Protein AF-W9S8F7-F1 (afdb_monomer_lite)

Sequence (89 aa):
MSLFSALLYFLIILPFSLVSSQTNVTQTFIIRLQNSLKPSEYSNVVDWYSSTLRSLSTLRAPNYDDNMMVHVYNTVFQGFSAKLSGEQA

Organism: NCBI:txid981085

Structure (mmCIF, N/CA/C/O backbone):
data_AF-W9S8F7-F1
#
_entry.id   AF-W9S8F7-F1
#
loop_
_atom_site.group_PDB
_atom_site.id
_atom_site.type_symbol
_atom_site.label_atom_id
_atom_site.label_alt_id
_atom_site.label_comp_id
_atom_site.label_asym_id
_atom_site.label_entity_id
_atom_site.label_seq_id
_atom_site.pdbx_PDB_ins_code
_atom_site.Cartn_x
_atom_site.Cartn_y
_atom_site.Cartn_z
_atom_site.occupancy
_atom_site.B_iso_or_equiv
_atom_site.auth_seq_id
_atom_site.auth_comp_id
_atom_site.auth_asym_id
_atom_site.auth_atom_id
_atom_site.pdbx_PDB_model_num
ATOM 1 N N . MET A 1 1 ? -28.473 33.766 42.863 1.00 62.34 1 MET A N 1
ATOM 2 C CA . MET A 1 1 ? -27.257 32.952 43.111 1.00 62.34 1 MET A CA 1
ATOM 3 C C . MET A 1 1 ? -27.250 31.633 42.329 1.00 62.34 1 MET A C 1
ATOM 5 O O . MET A 1 1 ? -26.185 31.225 41.895 1.00 62.34 1 MET A O 1
ATOM 9 N N . SER A 1 2 ? -28.411 31.012 42.069 1.00 74.44 2 SER A N 1
ATOM 10 C CA . SER A 1 2 ? -28.526 29.756 41.297 1.00 74.44 2 SER A CA 1
ATOM 11 C C . SER A 1 2 ? -28.065 29.858 39.824 1.00 74.44 2 SER A C 1
ATOM 13 O O . SER A 1 2 ? -27.228 29.073 39.394 1.00 74.44 2 SER A O 1
ATOM 15 N N . LEU A 1 3 ? -28.504 30.880 39.075 1.00 77.06 3 LEU A N 1
ATOM 16 C CA . LEU A 1 3 ? -28.140 31.064 37.654 1.00 77.06 3 LEU A CA 1
ATOM 17 C C . LEU A 1 3 ? -26.636 31.277 37.417 1.00 77.06 3 LEU A C 1
ATOM 19 O O . LEU A 1 3 ? -26.072 30.717 36.483 1.00 77.06 3 LEU A O 1
ATOM 23 N N . PHE A 1 4 ? -25.978 32.056 38.279 1.00 82.38 4 PHE A N 1
ATOM 24 C CA . PHE A 1 4 ? -24.539 32.316 38.171 1.00 82.38 4 PHE A CA 1
ATOM 25 C C . PHE A 1 4 ? -23.713 31.056 38.468 1.00 82.38 4 PHE A C 1
ATOM 27 O O . PHE A 1 4 ? -22.724 30.787 37.795 1.00 82.38 4 PHE A O 1
ATOM 34 N N . SER A 1 5 ? -24.161 30.243 39.431 1.00 83.00 5 SER A N 1
ATOM 35 C CA . SER A 1 5 ? -23.546 28.949 39.733 1.00 83.00 5 SER A CA 1
ATOM 36 C C . SER A 1 5 ? -23.718 27.957 38.577 1.00 83.00 5 SER A C 1
ATOM 38 O O . SER A 1 5 ? -22.746 27.320 38.185 1.00 83.00 5 SER A O 1
ATOM 40 N N . ALA A 1 6 ? -24.905 27.890 37.965 1.00 83.94 6 ALA A N 1
ATOM 41 C CA . ALA A 1 6 ? -25.154 27.046 36.795 1.00 83.94 6 ALA A CA 1
ATOM 42 C C . ALA A 1 6 ? -24.285 27.439 35.586 1.00 83.94 6 ALA A C 1
ATOM 44 O O . ALA A 1 6 ? -23.739 26.565 34.915 1.00 83.94 6 ALA A O 1
ATOM 45 N N . LEU A 1 7 ? -24.101 28.743 35.342 1.00 84.81 7 LEU A N 1
ATOM 46 C CA . LEU A 1 7 ? -23.229 29.245 34.275 1.00 84.81 7 LEU A CA 1
ATOM 47 C C . LEU A 1 7 ? -21.761 28.849 34.505 1.00 84.81 7 LEU A C 1
ATOM 49 O O . LEU A 1 7 ? -21.064 28.463 33.570 1.00 84.81 7 LEU A O 1
ATOM 53 N N . LEU A 1 8 ? -21.304 28.913 35.758 1.00 86.12 8 LEU A N 1
ATOM 54 C CA . LEU A 1 8 ? -19.936 28.568 36.139 1.00 86.12 8 LEU A CA 1
ATOM 55 C C . LEU A 1 8 ? -19.674 27.058 36.027 1.00 86.12 8 LEU A C 1
ATOM 57 O O . LEU A 1 8 ? -18.616 26.654 35.549 1.00 86.12 8 LEU A O 1
ATOM 61 N N . TYR A 1 9 ? -20.664 26.230 36.374 1.00 83.44 9 TYR A N 1
ATOM 62 C CA . TYR A 1 9 ? -20.626 24.789 36.111 1.00 83.44 9 TYR A CA 1
ATOM 63 C C . TYR A 1 9 ? -20.594 24.489 34.610 1.00 83.44 9 TYR A C 1
ATOM 65 O O . TYR A 1 9 ? -19.775 23.688 34.171 1.00 83.44 9 TYR A O 1
ATOM 73 N N . PHE A 1 10 ? -21.418 25.160 33.802 1.00 81.50 10 PHE A N 1
ATOM 74 C CA . PHE A 1 10 ? -21.426 24.969 32.349 1.00 81.50 10 PHE A CA 1
ATOM 75 C C . PHE A 1 10 ? -20.063 25.292 31.715 1.00 81.50 10 PHE A C 1
ATOM 77 O O . PHE A 1 10 ? -19.557 24.506 30.917 1.00 81.50 10 PHE A O 1
ATOM 84 N N . LEU A 1 11 ? -19.427 26.392 32.133 1.00 82.69 11 LEU A N 1
ATOM 85 C CA . LEU A 1 11 ? -18.084 26.792 31.690 1.00 82.69 11 LEU A CA 1
ATOM 86 C C . LEU A 1 11 ? -16.992 25.777 32.061 1.00 82.69 11 LEU A C 1
ATOM 88 O O . LEU A 1 11 ? -16.053 25.591 31.292 1.00 82.69 11 LEU A O 1
ATOM 92 N N . ILE A 1 12 ? -17.124 25.106 33.209 1.00 81.69 12 ILE A N 1
ATOM 93 C CA . ILE A 1 12 ? -16.184 24.069 33.661 1.00 81.69 12 ILE A CA 1
ATOM 94 C C . ILE A 1 12 ? -16.358 22.748 32.901 1.00 81.69 12 ILE A C 1
ATOM 96 O O . ILE A 1 12 ? -15.372 22.054 32.669 1.00 81.69 12 ILE A O 1
ATOM 100 N N . ILE A 1 13 ? -17.584 22.391 32.504 1.00 78.06 13 ILE A N 1
ATOM 101 C CA . ILE A 1 13 ? -17.877 21.092 31.873 1.00 78.06 13 ILE A CA 1
ATOM 102 C C . ILE A 1 13 ? -17.678 21.143 30.345 1.00 78.06 13 ILE A C 1
ATOM 104 O O . ILE A 1 13 ? -17.301 20.138 29.743 1.00 78.06 13 ILE A O 1
ATOM 108 N N . LEU A 1 14 ? -17.853 22.315 29.718 1.00 73.50 14 LEU A N 1
ATOM 109 C CA . LEU A 1 14 ? -17.709 22.518 28.269 1.00 73.50 14 LEU A CA 1
ATOM 110 C C . LEU A 1 14 ? -16.381 22.006 27.657 1.00 73.50 14 LEU A C 1
ATOM 112 O O . LEU A 1 14 ? -16.443 21.352 26.613 1.00 73.50 14 LEU A O 1
ATOM 116 N N . PRO A 1 15 ? -15.187 22.237 28.247 1.00 72.62 15 PRO A N 1
ATOM 117 C CA . PRO A 1 15 ? -13.935 21.778 27.641 1.00 72.62 15 PRO A CA 1
ATOM 118 C C . PRO A 1 15 ? -13.767 20.251 27.662 1.00 72.62 15 PRO A C 1
ATOM 120 O O . PRO A 1 15 ? -13.048 19.713 26.823 1.00 72.62 15 PRO A O 1
ATOM 123 N N . PHE A 1 16 ? -14.445 19.531 28.564 1.00 65.88 16 PHE A N 1
ATOM 124 C CA . PHE A 1 16 ? -14.344 18.069 28.645 1.00 65.88 16 PHE A CA 1
ATOM 125 C C . PHE A 1 16 ? -15.147 17.350 27.554 1.00 65.88 16 PHE A C 1
ATOM 127 O O . PHE A 1 16 ? -14.824 16.219 27.200 1.00 65.88 16 PHE A O 1
ATOM 134 N N . SER A 1 17 ? -16.170 17.995 26.987 1.00 66.38 17 SER A N 1
ATOM 135 C CA . SER A 1 17 ? -17.027 17.394 25.953 1.00 66.38 17 SER A CA 1
ATOM 136 C C . SER A 1 17 ? -16.419 17.423 24.544 1.00 66.38 17 SER A C 1
ATOM 138 O O . SER A 1 17 ? -16.952 16.788 23.640 1.00 66.38 17 SER A O 1
ATOM 140 N N . LEU A 1 18 ? -15.315 18.152 24.344 1.00 63.03 18 LEU A N 1
ATOM 141 C CA . LEU A 1 18 ? -14.691 18.368 23.031 1.00 63.03 18 LEU A CA 1
ATOM 142 C C . LEU A 1 18 ? -13.546 17.400 22.706 1.00 63.03 18 LEU A C 1
ATOM 144 O O . LEU A 1 18 ? -12.936 17.514 21.642 1.00 63.03 18 LEU A O 1
ATOM 148 N N . VAL A 1 19 ? -13.265 16.421 23.570 1.00 63.66 19 VAL A N 1
ATOM 149 C CA . VAL A 1 19 ? -12.315 15.351 23.245 1.00 63.66 19 VAL A CA 1
ATOM 150 C C . VAL A 1 19 ? -12.967 14.410 22.232 1.00 63.66 19 VAL A C 1
ATOM 152 O O . VAL A 1 19 ? -13.592 13.408 22.570 1.00 63.66 19 VAL A O 1
ATOM 155 N N . SER A 1 20 ? -12.827 14.754 20.953 1.00 62.22 20 SER A N 1
ATOM 156 C CA . SER A 1 20 ? -13.045 13.817 19.860 1.00 62.22 20 SER A CA 1
ATOM 157 C C . SER A 1 20 ? -11.924 12.783 19.913 1.00 62.22 20 SER A C 1
ATOM 159 O O . SER A 1 20 ? -10.755 13.101 19.687 1.00 62.22 20 SER A O 1
ATOM 161 N N . SER A 1 21 ? -12.270 11.538 20.240 1.00 57.50 21 SER A N 1
ATOM 162 C CA . SER A 1 21 ? -11.378 10.418 19.970 1.00 57.50 21 SER A CA 1
ATOM 163 C C . SER A 1 21 ? -11.299 10.291 18.452 1.00 57.50 21 SER A C 1
ATOM 165 O O . SER A 1 21 ? -12.227 9.784 17.822 1.00 57.50 21 SER A O 1
ATOM 167 N N . GLN A 1 22 ? -10.220 10.798 17.849 1.00 60.03 22 GLN A N 1
ATOM 168 C CA . GLN A 1 22 ? -9.847 10.394 16.499 1.00 60.03 22 GLN A CA 1
ATOM 169 C C . GLN A 1 22 ? -9.477 8.917 16.584 1.00 60.03 22 GLN A C 1
ATOM 171 O O . GLN A 1 22 ? -8.322 8.546 16.789 1.00 60.03 22 GLN A O 1
ATOM 176 N N . THR A 1 23 ? -10.489 8.057 16.500 1.00 58.62 23 THR A N 1
ATOM 177 C CA . THR A 1 23 ? -10.272 6.642 16.261 1.00 58.62 23 THR A CA 1
ATOM 178 C C . THR A 1 23 ? -9.505 6.574 14.955 1.00 58.62 23 THR A C 1
ATOM 180 O O . THR A 1 23 ? -9.992 7.037 13.924 1.00 58.62 23 THR A O 1
ATOM 183 N N . ASN A 1 24 ? -8.280 6.068 15.031 1.00 64.88 24 ASN A N 1
ATOM 184 C CA . ASN A 1 24 ? -7.347 5.947 13.923 1.00 64.88 24 ASN A CA 1
ATOM 185 C C . ASN A 1 24 ? -7.832 4.809 13.002 1.00 64.88 24 ASN A C 1
ATOM 187 O O . ASN A 1 24 ? -7.229 3.743 12.911 1.00 64.88 24 ASN A O 1
ATOM 191 N N . VAL A 1 25 ? -9.033 4.973 12.435 1.00 76.81 25 VAL A N 1
ATOM 192 C CA . VAL A 1 25 ? -9.708 3.939 11.655 1.00 76.81 25 VAL A CA 1
ATOM 193 C C . VAL A 1 25 ? -8.958 3.807 10.347 1.00 76.81 25 VAL A C 1
ATOM 195 O O . VAL A 1 25 ? -8.862 4.752 9.564 1.00 76.81 25 VAL A O 1
ATOM 198 N N . THR A 1 26 ? -8.426 2.617 10.113 1.00 81.31 26 THR A N 1
ATOM 199 C CA . THR A 1 26 ? -7.803 2.280 8.844 1.00 81.31 26 THR A CA 1
ATOM 200 C C . THR A 1 26 ? -8.885 2.121 7.779 1.00 81.31 26 THR A C 1
ATOM 202 O O . THR A 1 26 ? -9.801 1.310 7.921 1.00 81.31 26 THR A O 1
ATOM 205 N N . GLN A 1 27 ? -8.780 2.888 6.701 1.00 87.19 27 GLN A N 1
ATOM 206 C CA . GLN A 1 27 ? -9.661 2.825 5.538 1.00 87.19 27 GLN A CA 1
ATOM 207 C C . GLN A 1 27 ? -8.846 2.440 4.301 1.00 87.19 27 GLN A C 1
ATOM 209 O O . GLN A 1 27 ? -7.622 2.532 4.286 1.00 87.19 27 GLN A O 1
ATOM 214 N N . THR A 1 28 ? -9.514 1.954 3.256 1.00 90.38 28 THR A N 1
ATOM 215 C CA . THR A 1 28 ? -8.832 1.635 1.994 1.00 90.38 28 THR A CA 1
ATOM 216 C C . THR A 1 28 ? -8.831 2.866 1.101 1.00 90.38 28 THR A C 1
ATOM 218 O O . THR A 1 28 ? -9.892 3.344 0.705 1.00 90.38 28 THR A O 1
ATOM 221 N N . PHE A 1 29 ? -7.642 3.357 0.773 1.00 89.94 29 PHE A N 1
ATOM 222 C CA . PHE A 1 29 ? -7.426 4.490 -0.119 1.00 89.94 29 PHE A CA 1
ATOM 223 C C . PHE A 1 29 ? -6.866 4.007 -1.449 1.00 89.94 29 PHE A C 1
ATOM 225 O O . PHE A 1 29 ? -6.153 3.007 -1.490 1.00 89.94 29 PHE A O 1
ATOM 232 N N . ILE A 1 30 ? -7.175 4.720 -2.532 1.00 91.69 30 ILE A N 1
ATOM 233 C CA . ILE A 1 30 ? -6.569 4.507 -3.849 1.00 91.69 30 ILE A CA 1
ATOM 234 C C . ILE A 1 30 ? -5.535 5.608 -4.059 1.00 91.69 30 ILE A C 1
ATOM 236 O O . ILE A 1 30 ? -5.890 6.776 -4.211 1.00 91.69 30 ILE A O 1
ATOM 240 N N . ILE A 1 31 ? -4.262 5.229 -4.095 1.00 89.62 31 ILE A N 1
ATOM 241 C CA . ILE A 1 31 ? -3.150 6.132 -4.367 1.00 89.62 31 ILE A CA 1
ATOM 242 C C . ILE A 1 31 ? -2.819 6.043 -5.854 1.00 89.62 31 ILE A C 1
ATOM 244 O O . ILE A 1 31 ? -2.469 4.983 -6.377 1.00 89.62 31 ILE A O 1
ATOM 248 N N . ARG A 1 32 ? -2.953 7.172 -6.554 1.00 90.00 32 ARG A N 1
ATOM 249 C CA . ARG A 1 32 ? -2.616 7.290 -7.975 1.00 90.00 32 ARG A CA 1
ATOM 250 C C . ARG A 1 32 ? -1.162 7.722 -8.119 1.00 90.00 32 ARG A C 1
ATOM 252 O O . ARG A 1 32 ? -0.771 8.748 -7.572 1.00 90.00 32 ARG A O 1
ATOM 259 N N . LEU A 1 33 ? -0.392 6.971 -8.897 1.00 87.62 33 LEU A N 1
ATOM 260 C CA . LEU A 1 33 ? 0.994 7.294 -9.226 1.00 87.62 33 LEU A CA 1
ATOM 261 C C . LEU A 1 33 ? 1.142 7.460 -10.737 1.00 87.62 33 LEU A C 1
ATOM 263 O O . LEU A 1 33 ? 0.432 6.846 -11.525 1.00 87.62 33 LEU A O 1
ATOM 267 N N . GLN A 1 34 ? 2.081 8.303 -11.147 1.00 87.94 34 GLN A N 1
ATOM 268 C CA . GLN A 1 34 ? 2.446 8.459 -12.551 1.00 87.94 34 GLN A CA 1
ATOM 269 C C . GLN A 1 34 ? 3.678 7.595 -12.837 1.00 87.94 34 GLN A C 1
ATOM 271 O O . GLN A 1 34 ? 4.764 7.919 -12.365 1.00 87.94 34 GLN A O 1
ATOM 276 N N . ASN A 1 35 ? 3.558 6.518 -13.623 1.00 83.69 35 ASN A N 1
ATOM 277 C CA . ASN A 1 35 ? 4.706 5.639 -13.919 1.00 83.69 35 ASN A CA 1
ATOM 278 C C . ASN A 1 35 ? 5.806 6.331 -14.715 1.00 83.69 35 ASN A C 1
ATOM 280 O O . ASN A 1 35 ? 6.941 5.865 -14.688 1.00 83.69 35 ASN A O 1
ATOM 284 N N . SER A 1 36 ? 5.507 7.449 -15.381 1.00 82.81 36 SER A N 1
ATOM 285 C CA . SER A 1 36 ? 6.523 8.305 -16.003 1.00 82.81 36 SER A CA 1
ATOM 286 C C . SER A 1 36 ? 7.555 8.830 -15.001 1.00 82.81 36 SER A C 1
ATOM 288 O O . SER A 1 36 ? 8.665 9.156 -15.403 1.00 82.81 36 SER A O 1
ATOM 290 N N . LEU A 1 37 ? 7.207 8.899 -13.712 1.00 86.44 37 LEU A N 1
ATOM 291 C CA . LEU A 1 37 ? 8.088 9.343 -12.633 1.00 86.44 37 LEU A CA 1
ATOM 292 C C . LEU A 1 37 ? 8.792 8.185 -11.915 1.00 86.44 37 LEU A C 1
ATOM 294 O O . LEU A 1 37 ? 9.518 8.428 -10.953 1.00 86.44 37 LEU A O 1
ATOM 298 N N . LYS A 1 38 ? 8.592 6.933 -12.353 1.00 90.81 38 LYS A N 1
ATOM 299 C CA . LYS A 1 38 ? 9.264 5.777 -11.752 1.00 90.81 38 LYS A CA 1
ATOM 300 C C . LYS A 1 38 ? 10.782 5.931 -11.924 1.00 90.81 38 LYS A C 1
ATOM 302 O O . LYS A 1 38 ? 11.247 5.940 -13.068 1.00 90.81 38 LYS A O 1
ATOM 307 N N . PRO A 1 39 ? 11.571 5.945 -10.836 1.00 88.56 39 PRO A N 1
ATOM 308 C CA . PRO A 1 39 ? 13.023 5.982 -10.942 1.00 88.56 39 PRO A CA 1
ATOM 309 C C . PRO A 1 39 ? 13.561 4.769 -11.711 1.00 88.56 39 PRO A C 1
ATOM 311 O O . PRO A 1 39 ? 12.994 3.669 -11.668 1.00 88.56 39 PRO A O 1
ATOM 314 N N . SER A 1 40 ? 14.670 4.960 -12.419 1.00 89.06 40 SER A N 1
ATOM 315 C CA . SER A 1 40 ? 15.377 3.894 -13.142 1.00 89.06 40 SER A CA 1
ATOM 316 C C . SER A 1 40 ? 15.939 2.814 -12.211 1.00 89.06 40 SER A C 1
ATOM 318 O O . SER A 1 40 ? 16.140 1.690 -12.655 1.00 89.06 40 SER A O 1
ATOM 320 N N . GLU A 1 41 ? 16.119 3.130 -10.927 1.00 90.06 41 GLU A N 1
ATOM 321 C CA . GLU A 1 41 ? 16.575 2.214 -9.872 1.00 90.06 41 GLU A CA 1
ATOM 322 C C . GLU A 1 41 ? 15.623 1.030 -9.632 1.00 90.06 41 GLU A C 1
ATOM 324 O O . GLU A 1 41 ? 16.057 -0.030 -9.189 1.00 90.06 41 GLU A O 1
ATOM 329 N N . TYR A 1 42 ? 14.333 1.178 -9.950 1.00 87.38 42 TYR A N 1
ATOM 330 C CA . TYR A 1 42 ? 13.341 0.119 -9.763 1.00 87.38 42 TYR A CA 1
ATOM 331 C C . TYR A 1 42 ? 13.134 -0.681 -11.048 1.00 87.38 42 TYR A C 1
ATOM 333 O O . TYR A 1 42 ? 12.743 -0.120 -12.077 1.00 87.38 42 TYR A O 1
ATOM 341 N N . SER A 1 43 ? 13.310 -2.002 -10.988 1.00 86.06 43 SER A N 1
ATOM 342 C CA . SER A 1 43 ? 13.049 -2.895 -12.126 1.00 86.06 43 SER A CA 1
ATOM 343 C C . SER A 1 43 ? 11.556 -3.013 -12.450 1.00 86.06 43 SER A C 1
ATOM 345 O O . SER A 1 43 ? 11.188 -3.083 -13.621 1.00 86.06 43 SER A O 1
ATOM 347 N N . ASN A 1 44 ? 10.691 -2.979 -11.431 1.00 87.31 44 ASN A N 1
ATOM 348 C CA . ASN A 1 44 ? 9.237 -3.071 -11.560 1.00 87.31 44 ASN A CA 1
ATOM 349 C C . ASN A 1 44 ? 8.540 -1.863 -10.897 1.00 87.31 44 ASN A C 1
ATOM 351 O O . ASN A 1 44 ? 9.010 -1.316 -9.901 1.00 87.31 44 ASN A O 1
ATOM 355 N N . VAL A 1 45 ? 7.388 -1.458 -11.441 1.00 87.69 45 VAL A N 1
ATOM 356 C CA . VAL A 1 45 ? 6.479 -0.479 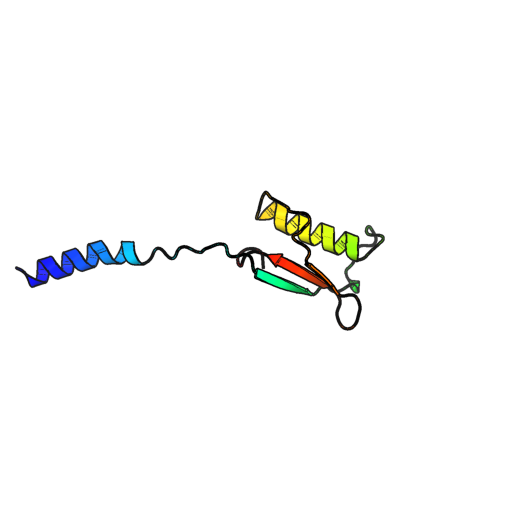-10.820 1.00 87.69 45 VAL A CA 1
ATOM 357 C C . VAL A 1 45 ? 5.943 -0.964 -9.471 1.00 87.69 45 VAL A C 1
ATOM 359 O O . VAL A 1 45 ? 5.752 -0.152 -8.575 1.00 87.69 45 VAL A O 1
ATOM 362 N N . VAL A 1 46 ? 5.750 -2.275 -9.297 1.00 87.69 46 VAL A N 1
ATOM 363 C CA . VAL A 1 46 ? 5.251 -2.864 -8.043 1.00 87.69 46 VAL A CA 1
ATOM 364 C C . VAL A 1 46 ? 6.251 -2.665 -6.903 1.00 87.69 46 VAL A C 1
ATOM 366 O O . VAL A 1 46 ? 5.853 -2.279 -5.805 1.00 87.69 46 VAL A O 1
ATOM 369 N N . ASP A 1 47 ? 7.546 -2.844 -7.172 1.00 88.44 47 ASP A N 1
ATOM 370 C CA . ASP A 1 47 ? 8.603 -2.634 -6.175 1.00 88.44 47 ASP A CA 1
ATOM 371 C C . ASP A 1 47 ? 8.691 -1.160 -5.772 1.00 88.44 47 ASP A C 1
ATOM 373 O O . ASP A 1 47 ? 8.848 -0.832 -4.596 1.00 88.44 47 ASP A O 1
ATOM 377 N N . TRP A 1 48 ? 8.515 -0.261 -6.745 1.00 90.38 48 TRP A N 1
ATOM 378 C CA . TRP A 1 48 ? 8.460 1.179 -6.502 1.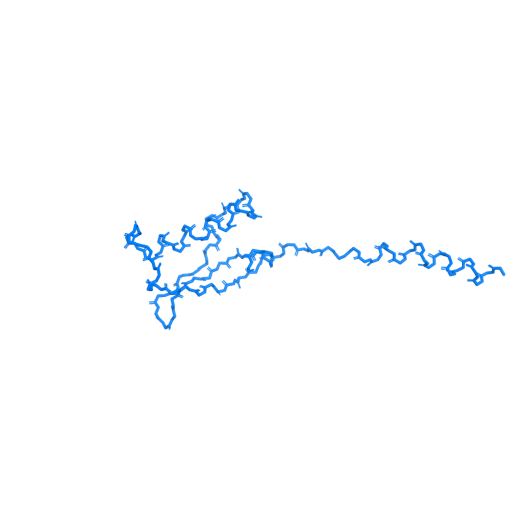00 90.38 48 TRP A CA 1
ATOM 379 C C . TRP A 1 48 ? 7.229 1.594 -5.680 1.00 90.38 48 TRP A C 1
ATOM 381 O O . TRP A 1 48 ? 7.322 2.428 -4.779 1.00 90.38 48 TRP A O 1
ATOM 391 N N . TYR A 1 49 ? 6.065 1.000 -5.942 1.00 90.50 49 TYR A N 1
ATOM 392 C CA . TYR A 1 49 ? 4.855 1.260 -5.157 1.00 90.50 49 TYR A CA 1
ATOM 393 C C . TYR A 1 49 ? 5.009 0.759 -3.722 1.00 90.50 49 TYR A C 1
ATOM 395 O O . TYR A 1 49 ? 4.671 1.472 -2.778 1.00 90.50 49 TYR A O 1
ATOM 403 N N . SER A 1 50 ? 5.584 -0.433 -3.565 1.00 88.50 50 SER A N 1
ATOM 404 C CA . SER A 1 50 ? 5.851 -1.039 -2.262 1.00 88.50 50 SER A CA 1
ATOM 405 C C . SER A 1 50 ? 6.846 -0.204 -1.456 1.00 88.50 50 SER A C 1
ATOM 407 O O . SER A 1 50 ? 6.614 0.050 -0.276 1.00 88.50 50 SER A O 1
ATOM 409 N N . SER A 1 51 ? 7.917 0.305 -2.078 1.00 88.19 51 SER A N 1
ATOM 410 C CA . SER A 1 51 ? 8.874 1.183 -1.392 1.00 88.19 51 SER A CA 1
ATOM 411 C C . SER A 1 51 ? 8.253 2.522 -0.985 1.00 88.19 51 SER A C 1
ATOM 413 O O . SER A 1 51 ? 8.513 3.007 0.119 1.00 88.19 51 SER A O 1
ATOM 415 N N . THR A 1 52 ? 7.380 3.080 -1.829 1.00 88.31 52 THR A N 1
ATOM 416 C CA . THR A 1 52 ? 6.621 4.305 -1.534 1.00 88.31 52 THR A CA 1
ATOM 417 C C . THR A 1 52 ? 5.698 4.100 -0.333 1.00 88.31 52 THR A C 1
ATOM 419 O O . THR A 1 52 ? 5.723 4.890 0.612 1.00 88.31 52 THR A O 1
ATOM 422 N N . LEU A 1 53 ? 4.931 3.005 -0.326 1.00 87.44 53 LEU A N 1
ATOM 423 C CA . LEU A 1 53 ? 4.059 2.646 0.792 1.00 87.44 53 LEU A CA 1
ATOM 424 C C . LEU A 1 53 ? 4.865 2.399 2.073 1.00 87.44 53 LEU A C 1
ATOM 426 O O . LEU A 1 53 ? 4.493 2.889 3.139 1.00 87.44 53 LEU A O 1
ATOM 430 N N . ARG A 1 54 ? 6.009 1.711 1.965 1.00 85.50 54 ARG A N 1
ATOM 431 C CA . ARG A 1 54 ? 6.885 1.439 3.106 1.00 85.50 54 ARG A CA 1
ATOM 432 C C . ARG A 1 54 ? 7.441 2.723 3.716 1.00 85.50 54 ARG A C 1
ATOM 434 O O . ARG A 1 54 ? 7.436 2.866 4.937 1.00 85.50 54 ARG A O 1
ATOM 441 N N . SER A 1 55 ? 7.867 3.675 2.886 1.00 83.88 55 SER A N 1
ATOM 442 C CA . SER A 1 55 ? 8.326 4.989 3.348 1.00 83.88 55 SER A CA 1
ATOM 443 C C . SER A 1 55 ? 7.237 5.718 4.143 1.00 83.88 55 SER A C 1
ATOM 445 O O . SER A 1 55 ? 7.499 6.190 5.252 1.00 83.88 55 SER A O 1
ATOM 447 N N . LEU A 1 56 ? 6.001 5.716 3.635 1.00 81.19 56 LEU A N 1
ATOM 448 C CA . LEU A 1 56 ? 4.850 6.324 4.304 1.00 81.19 56 LEU A CA 1
ATOM 449 C C . LEU A 1 56 ? 4.577 5.688 5.675 1.00 81.19 56 LEU A C 1
ATOM 451 O O . LEU A 1 56 ? 4.407 6.401 6.665 1.00 81.19 56 LEU A O 1
ATOM 455 N N . SER A 1 57 ? 4.600 4.355 5.754 1.00 74.12 57 SER A N 1
ATOM 456 C CA . SER A 1 57 ? 4.453 3.650 7.029 1.00 74.12 57 SER A CA 1
ATOM 457 C C . SER A 1 57 ? 5.598 3.962 7.990 1.00 74.12 57 SER A C 1
ATOM 459 O O . SER A 1 57 ? 5.327 4.383 9.103 1.00 74.12 57 SER A O 1
ATOM 461 N N . THR A 1 58 ? 6.869 3.908 7.577 1.00 67.44 58 THR A N 1
ATOM 462 C CA . THR A 1 58 ? 7.996 4.201 8.486 1.00 67.44 58 THR A CA 1
ATOM 463 C C . THR A 1 58 ? 7.958 5.609 9.084 1.00 67.44 58 THR A C 1
ATOM 465 O O . THR A 1 58 ? 8.443 5.808 10.193 1.00 67.44 58 THR A O 1
ATOM 468 N N . LEU A 1 59 ? 7.365 6.577 8.379 1.00 65.50 59 LEU A N 1
ATOM 469 C CA . LEU A 1 59 ? 7.228 7.952 8.858 1.00 65.50 59 LEU A CA 1
ATOM 470 C C . LEU A 1 59 ? 6.068 8.140 9.844 1.00 65.50 59 LEU A C 1
ATOM 472 O O . LEU A 1 59 ? 6.103 9.087 10.627 1.00 65.50 59 LEU A O 1
ATOM 476 N N . ARG A 1 60 ? 5.034 7.286 9.797 1.00 62.38 60 ARG A N 1
ATOM 477 C CA . ARG A 1 60 ? 3.759 7.559 10.484 1.00 62.38 60 ARG A CA 1
ATOM 478 C C . ARG A 1 60 ? 3.187 6.410 11.314 1.00 62.38 60 ARG A C 1
ATOM 480 O O . ARG A 1 60 ? 2.336 6.651 12.159 1.00 62.38 60 ARG A O 1
ATOM 487 N N . ALA A 1 61 ? 3.654 5.182 11.121 1.00 58.44 61 ALA A N 1
ATOM 488 C CA . ALA A 1 61 ? 3.290 4.016 11.916 1.00 58.44 61 ALA A CA 1
ATOM 489 C C . ALA A 1 61 ? 4.456 3.004 11.969 1.00 58.44 61 ALA A C 1
ATOM 491 O O . ALA A 1 61 ? 4.822 2.432 10.944 1.00 58.44 61 ALA A O 1
ATOM 492 N N . PRO A 1 62 ? 5.015 2.695 13.152 1.00 58.44 62 PRO A N 1
ATOM 493 C CA . PRO A 1 62 ? 6.143 1.764 13.276 1.00 58.44 62 PRO A CA 1
ATOM 494 C C . PRO A 1 62 ? 5.807 0.310 12.889 1.00 58.44 62 PRO A C 1
ATOM 496 O O . PRO A 1 62 ? 6.714 -0.506 12.759 1.00 58.44 62 PRO A O 1
ATOM 499 N N . ASN A 1 63 ? 4.529 -0.011 12.666 1.00 59.12 63 ASN A N 1
ATOM 500 C CA . ASN A 1 63 ? 4.063 -1.336 12.270 1.00 59.12 63 ASN A CA 1
ATOM 501 C C . ASN A 1 63 ? 3.691 -1.335 10.781 1.00 59.12 63 ASN A C 1
ATOM 503 O O . ASN A 1 63 ? 2.520 -1.202 10.428 1.00 59.12 63 ASN A O 1
ATOM 507 N N . TYR A 1 64 ? 4.694 -1.456 9.909 1.00 60.94 64 TYR A N 1
ATOM 508 C CA . TYR A 1 64 ? 4.447 -1.858 8.525 1.00 60.94 64 TYR A CA 1
ATOM 509 C C . TYR A 1 64 ? 3.966 -3.310 8.540 1.00 60.94 64 TYR A C 1
ATOM 511 O O . TYR A 1 64 ? 4.729 -4.217 8.870 1.00 60.94 64 TYR A O 1
ATOM 519 N N . ASP A 1 65 ? 2.690 -3.509 8.237 1.00 66.12 65 ASP A N 1
ATOM 520 C CA . ASP A 1 65 ? 2.124 -4.829 7.988 1.00 66.12 65 ASP A CA 1
ATOM 521 C C . ASP A 1 65 ? 2.200 -5.083 6.477 1.00 66.12 65 ASP A C 1
ATOM 523 O O . ASP A 1 65 ? 1.771 -4.238 5.688 1.00 66.12 65 ASP A O 1
ATOM 527 N N . ASP A 1 66 ? 2.730 -6.231 6.053 1.00 63.88 66 ASP A N 1
ATOM 528 C CA . ASP A 1 66 ? 2.817 -6.595 4.627 1.00 63.88 66 ASP A CA 1
ATOM 529 C C . ASP A 1 66 ? 1.423 -6.606 3.960 1.00 63.88 66 ASP A C 1
ATOM 531 O O . ASP A 1 66 ? 1.287 -6.426 2.750 1.00 63.88 66 ASP A O 1
ATOM 535 N N . ASN A 1 67 ? 0.359 -6.711 4.765 1.00 68.06 67 ASN A N 1
ATOM 536 C CA . ASN A 1 67 ? -1.039 -6.638 4.338 1.00 68.06 67 ASN A CA 1
ATOM 537 C C . ASN A 1 67 ? -1.588 -5.210 4.132 1.00 68.06 67 ASN A C 1
ATOM 539 O O . ASN A 1 67 ? -2.797 -5.031 3.936 1.00 68.06 67 ASN A O 1
ATOM 543 N N . MET A 1 68 ? -0.742 -4.179 4.201 1.00 82.69 68 MET A N 1
ATOM 544 C CA . MET A 1 68 ? -1.152 -2.790 3.981 1.00 82.69 68 MET A CA 1
ATOM 545 C C . MET A 1 68 ? -1.494 -2.528 2.509 1.00 82.69 68 MET A C 1
ATOM 547 O O . MET A 1 68 ? -2.381 -1.724 2.224 1.00 82.69 68 MET A O 1
ATOM 551 N N . MET A 1 69 ? -0.857 -3.234 1.570 1.00 88.75 69 MET A N 1
ATOM 552 C CA . MET A 1 69 ? -1.176 -3.154 0.144 1.00 88.75 69 MET A CA 1
ATOM 553 C C . MET A 1 69 ? -2.344 -4.087 -0.202 1.00 88.75 69 MET A C 1
ATOM 555 O O . MET A 1 69 ? -2.267 -5.297 -0.022 1.00 88.75 69 MET A O 1
ATOM 559 N N . VAL A 1 70 ? -3.435 -3.525 -0.722 1.00 90.94 70 VAL A N 1
ATOM 560 C CA . VAL A 1 70 ? -4.664 -4.274 -1.041 1.00 90.94 70 VAL A CA 1
ATOM 561 C C . VAL A 1 70 ? -4.693 -4.710 -2.504 1.00 90.94 70 VAL A C 1
ATOM 563 O O . VAL A 1 70 ? -5.096 -5.829 -2.809 1.00 90.94 70 VAL A O 1
ATOM 566 N N . HIS A 1 71 ? -4.307 -3.823 -3.425 1.00 90.50 71 HIS A N 1
ATOM 567 C CA . HIS A 1 71 ? -4.364 -4.108 -4.860 1.00 90.50 71 HIS A CA 1
ATOM 568 C C . HIS A 1 71 ? -3.470 -3.165 -5.664 1.00 90.50 71 HIS A C 1
ATOM 570 O O . HIS A 1 71 ? -3.348 -1.995 -5.316 1.00 90.50 71 HIS A O 1
ATOM 576 N N . VAL A 1 72 ? -2.898 -3.648 -6.767 1.00 90.62 72 VAL A N 1
ATOM 577 C CA . VAL A 1 72 ? -2.130 -2.841 -7.727 1.00 90.62 72 VAL A CA 1
ATOM 578 C C . VAL A 1 72 ? -2.952 -2.640 -8.992 1.00 90.62 72 VAL A C 1
ATOM 580 O O . VAL A 1 72 ? -3.381 -3.608 -9.612 1.00 90.62 72 VAL A O 1
ATOM 583 N N . TYR A 1 73 ? -3.097 -1.391 -9.422 1.00 90.81 73 TYR A N 1
ATOM 584 C CA . TYR A 1 73 ? -3.733 -1.024 -10.680 1.00 90.81 73 TYR A CA 1
ATOM 585 C C . TYR A 1 73 ? -2.664 -0.703 -11.731 1.00 90.81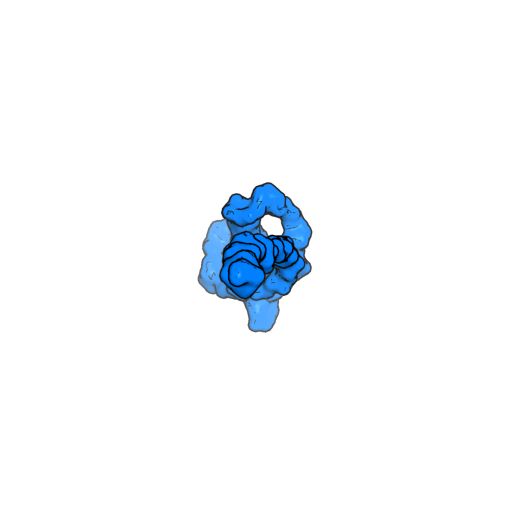 73 TYR A C 1
ATOM 587 O O . TYR A 1 73 ? -1.854 0.210 -11.559 1.00 90.81 73 TYR A O 1
ATOM 595 N N . ASN A 1 74 ? -2.657 -1.461 -12.828 1.00 85.50 74 ASN A N 1
ATOM 596 C CA . ASN A 1 74 ? -1.684 -1.332 -13.921 1.00 85.50 74 ASN A CA 1
ATOM 597 C C . ASN A 1 74 ? -2.325 -1.096 -15.304 1.00 85.50 74 ASN A C 1
ATOM 599 O O . ASN A 1 74 ? -1.617 -1.117 -16.308 1.00 85.50 74 ASN A O 1
ATOM 603 N N . THR A 1 75 ? -3.644 -0.887 -15.365 1.00 85.31 75 THR A N 1
ATOM 604 C CA . THR A 1 75 ? -4.405 -0.742 -16.617 1.00 85.31 75 THR A CA 1
ATOM 605 C C . THR A 1 75 ? -4.842 0.709 -16.862 1.00 85.31 75 THR A C 1
ATOM 607 O O . THR A 1 75 ? -4.023 1.543 -17.239 1.00 85.31 75 THR A O 1
ATOM 610 N N . VAL A 1 76 ? -6.129 1.024 -16.654 1.00 81.12 76 VAL A N 1
ATOM 611 C CA . VAL A 1 76 ? -6.779 2.312 -16.979 1.00 81.12 76 VAL A CA 1
ATOM 612 C C . VAL A 1 76 ? -6.189 3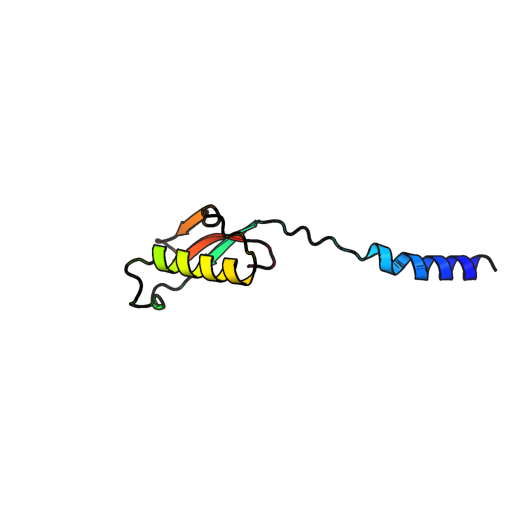.472 -16.174 1.00 81.12 76 VAL A C 1
ATOM 614 O O . VAL A 1 76 ? -6.180 4.616 -16.621 1.00 81.12 76 VAL A O 1
ATOM 617 N N . PHE A 1 77 ? -5.664 3.180 -14.989 1.00 85.56 77 PHE A N 1
ATOM 618 C CA . PHE A 1 77 ? -4.855 4.102 -14.213 1.00 85.56 77 PHE A CA 1
ATOM 619 C C . PHE A 1 77 ? -3.706 3.346 -13.553 1.00 85.56 77 PHE A C 1
ATOM 621 O O . PHE A 1 77 ? -3.756 2.128 -13.379 1.00 85.56 77 PHE A O 1
ATOM 628 N N . GLN A 1 78 ? -2.674 4.099 -13.198 1.00 89.19 78 GLN A N 1
ATOM 629 C CA . GLN A 1 78 ? -1.463 3.597 -12.571 1.00 89.19 78 GLN A CA 1
ATOM 630 C C . GLN A 1 78 ? -1.495 3.968 -11.088 1.00 89.19 78 GLN A C 1
ATOM 632 O O . GLN A 1 78 ? -1.767 5.117 -10.726 1.00 89.19 78 GLN A O 1
ATOM 637 N N . GLY A 1 79 ? -1.302 2.983 -10.220 1.00 90.25 79 GLY A N 1
ATOM 638 C CA . GLY A 1 79 ? -1.337 3.190 -8.779 1.00 90.25 79 GLY A CA 1
ATOM 639 C C . GLY A 1 79 ? -1.667 1.921 -8.012 1.00 90.25 79 GLY A C 1
ATOM 640 O O . GLY A 1 79 ? -1.609 0.814 -8.542 1.00 90.25 79 GLY A O 1
ATOM 641 N N . PHE A 1 80 ? -2.035 2.078 -6.749 1.00 91.94 80 PHE A N 1
ATOM 642 C CA . PHE A 1 80 ? -2.393 0.963 -5.882 1.00 91.94 80 PHE A CA 1
ATOM 643 C C . PHE A 1 80 ? -3.405 1.397 -4.828 1.00 91.94 80 PHE A C 1
ATOM 645 O O . PHE A 1 80 ? -3.520 2.579 -4.514 1.00 91.94 80 PHE A O 1
ATOM 652 N N . SER A 1 81 ? -4.152 0.447 -4.278 1.00 91.81 81 SER A N 1
ATOM 653 C CA . SER A 1 81 ? -4.936 0.670 -3.073 1.00 91.81 81 SER A CA 1
ATOM 654 C C . SER A 1 81 ? -4.222 0.126 -1.852 1.00 91.81 81 SER A C 1
ATOM 656 O O . SER A 1 81 ? -3.696 -0.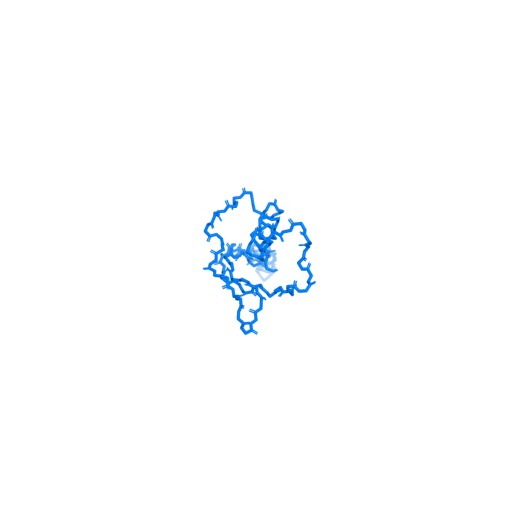988 -1.893 1.00 91.81 81 SER A O 1
ATOM 658 N N . ALA A 1 82 ? -4.258 0.885 -0.764 1.00 91.56 82 ALA A N 1
ATOM 659 C CA . ALA A 1 82 ? -3.678 0.497 0.508 1.00 91.56 82 ALA A CA 1
ATOM 660 C C . ALA A 1 82 ? -4.595 0.858 1.676 1.0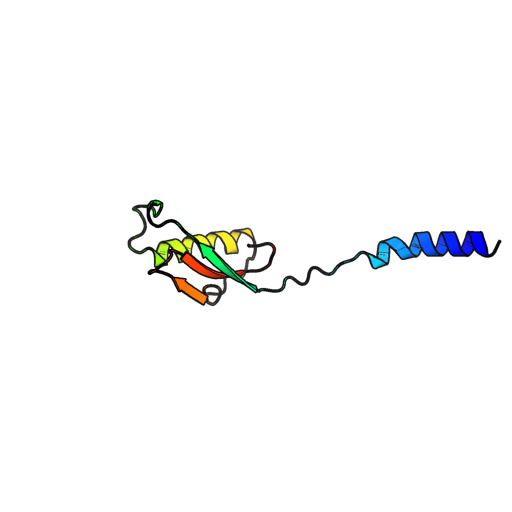0 91.56 82 ALA A C 1
ATOM 662 O O . ALA A 1 82 ? -5.415 1.774 1.597 1.00 91.56 82 ALA A O 1
ATOM 663 N N . LYS A 1 83 ? -4.448 0.109 2.763 1.00 89.19 83 LYS A N 1
ATOM 664 C CA . LYS A 1 83 ? -5.081 0.368 4.050 1.00 89.19 83 LYS A CA 1
ATOM 665 C C . LYS A 1 83 ? -4.282 1.444 4.777 1.00 89.19 83 LYS A C 1
ATOM 667 O O . LYS A 1 83 ? -3.212 1.153 5.293 1.00 89.19 83 LYS A O 1
ATOM 672 N N . LEU A 1 84 ? -4.798 2.666 4.802 1.00 85.00 84 LEU A N 1
ATOM 673 C CA . LEU A 1 84 ? -4.173 3.808 5.466 1.00 85.00 84 LEU A CA 1
ATOM 674 C C . LEU A 1 84 ? -5.098 4.332 6.561 1.00 85.00 84 LEU A C 1
ATOM 676 O O . LEU A 1 84 ? -6.319 4.214 6.459 1.00 85.00 84 LEU A O 1
ATOM 680 N N . SER A 1 85 ? -4.547 4.921 7.612 1.00 82.75 85 SER A N 1
ATOM 681 C CA . SER A 1 85 ? -5.345 5.790 8.474 1.00 82.75 85 SER A CA 1
ATOM 682 C C . SER A 1 85 ? -5.556 7.161 7.830 1.00 82.75 85 SER A C 1
ATOM 684 O O . SER A 1 85 ? -4.794 7.567 6.956 1.00 82.75 85 SER A O 1
ATOM 686 N N . GLY A 1 86 ? -6.573 7.908 8.274 1.00 77.31 86 GLY A N 1
ATOM 687 C CA . GLY A 1 86 ? -6.854 9.251 7.740 1.00 77.31 86 GLY A CA 1
ATOM 688 C C . GLY A 1 86 ? -5.693 10.244 7.881 1.00 77.31 86 GLY A C 1
ATOM 689 O O . GLY A 1 86 ? -5.629 11.228 7.161 1.00 77.31 86 GLY A O 1
ATOM 690 N N . GLU A 1 87 ? -4.749 9.975 8.778 1.00 76.44 87 GLU A N 1
ATOM 691 C CA . GLU A 1 87 ? -3.528 10.761 8.937 1.00 76.44 87 GLU A CA 1
ATOM 692 C C . GLU A 1 87 ? -2.421 10.377 7.934 1.00 76.44 87 GLU A C 1
ATOM 694 O O . GLU A 1 87 ? -1.540 11.183 7.655 1.00 76.44 87 GLU A O 1
ATOM 699 N N . GLN A 1 88 ? -2.451 9.160 7.389 1.00 76.06 88 GLN A N 1
ATOM 700 C CA . GLN A 1 88 ? -1.488 8.661 6.402 1.00 76.06 88 GLN A CA 1
ATOM 701 C C . GLN A 1 88 ? -1.871 8.992 4.952 1.00 76.06 88 GLN A C 1
ATOM 703 O O . GLN A 1 88 ? -0.991 8.953 4.096 1.00 76.06 88 GLN A O 1
ATOM 708 N N . ALA A 1 89 ? -3.152 9.256 4.681 1.00 70.50 89 ALA A N 1
ATOM 709 C CA . ALA A 1 89 ? -3.685 9.510 3.340 1.00 70.50 89 ALA A CA 1
ATOM 710 C C . ALA A 1 89 ? -3.363 10.909 2.789 1.00 70.50 89 ALA A C 1
ATOM 712 O O . ALA A 1 89 ? -3.242 11.864 3.590 1.00 70.50 89 ALA A O 1
#

Foldseek 3Di:
DVVVVVVVVCVVCVVVVPPDPLPQAWDKDWDFDDCVPPDPVDPDLVVVQVVVVVVLCVVPPVDDDPQQWDAADDPPTGTTIGGGGPVSD

Radius of gyration: 22.25 Å; chains: 1; bounding box: 45×40×60 Å

InterPro domains:
  IPR010259 Peptidase S8 propeptide/proteinase inhibitor I9 [PF05922] (28-89)
  IPR037045 Peptidase S8 propeptide/proteinase inhibitor I9 superfamily [G3DSA:3.30.70.80] (16-89)

Secondary structure (DSSP, 8-state):
-HHHHHHHHHHHHGGGGG-------EEEEEEE--GGG--TT-SSHHHHHHHHHHHHHHHH-S---GGGEEEEEESSSEEEEEEEETTT-

pLDDT: mean 80.12, std 10.57, range [57.5, 91.94]